Protein AF-A0A3N9VI44-F1 (afdb_monomer)

Structure (mmCIF, N/CA/C/O backbone):
data_AF-A0A3N9VI44-F1
#
_entry.id   AF-A0A3N9VI44-F1
#
loop_
_atom_site.group_PDB
_atom_site.id
_atom_site.type_symbol
_atom_site.label_atom_id
_atom_site.label_alt_id
_atom_site.label_comp_id
_atom_site.label_asym_id
_atom_site.label_entity_id
_atom_site.label_seq_id
_atom_site.pdbx_PDB_ins_code
_atom_site.Cartn_x
_atom_site.Cartn_y
_atom_site.Cartn_z
_atom_site.occupancy
_atom_site.B_iso_or_equiv
_atom_site.auth_seq_id
_atom_site.auth_comp_id
_atom_site.auth_asym_id
_atom_site.auth_atom_id
_atom_site.pdbx_PDB_model_num
ATOM 1 N N . MET A 1 1 ? 0.867 6.042 20.598 1.00 84.75 1 MET A N 1
ATOM 2 C CA . MET A 1 1 ? 0.568 4.834 19.804 1.00 84.75 1 MET A CA 1
ATOM 3 C C . MET A 1 1 ? -0.168 5.232 18.533 1.00 84.75 1 MET A C 1
ATOM 5 O O . MET A 1 1 ? -1.026 6.106 18.586 1.00 84.75 1 MET A O 1
ATOM 9 N N . LEU A 1 2 ? 0.197 4.659 17.382 1.00 86.62 2 LEU A N 1
ATOM 10 C CA . LEU A 1 2 ? -0.393 5.041 16.095 1.00 86.62 2 LEU A CA 1
ATOM 11 C C . LEU A 1 2 ? -1.668 4.231 15.831 1.00 86.62 2 LEU A C 1
ATOM 13 O O . LEU A 1 2 ? -1.641 3.002 15.872 1.00 86.62 2 LEU A O 1
ATOM 17 N N . VAL A 1 3 ? -2.770 4.923 15.556 1.00 87.00 3 VAL A N 1
ATOM 18 C CA . VAL A 1 3 ? -4.071 4.311 15.267 1.00 87.00 3 VAL A CA 1
ATOM 19 C C . VAL A 1 3 ? -4.669 4.889 13.987 1.00 87.00 3 VAL A C 1
ATOM 21 O O . VAL A 1 3 ? -4.470 6.068 13.683 1.00 87.00 3 VAL A O 1
ATOM 24 N N . ARG A 1 4 ? -5.411 4.069 13.243 1.00 88.50 4 ARG A N 1
ATOM 25 C CA . ARG A 1 4 ? -6.194 4.475 12.074 1.00 88.50 4 ARG A CA 1
ATOM 26 C C . ARG A 1 4 ? -7.653 4.627 12.480 1.00 88.50 4 ARG A C 1
ATOM 28 O O . ARG A 1 4 ? -8.206 3.815 13.216 1.00 88.50 4 ARG A O 1
ATOM 35 N N . VAL A 1 5 ? -8.287 5.701 12.034 1.00 89.81 5 VAL A N 1
ATOM 36 C CA . VAL A 1 5 ? -9.695 5.979 12.329 1.00 89.81 5 VAL A CA 1
ATOM 37 C C . VAL A 1 5 ? -10.568 5.133 11.408 1.00 89.81 5 VAL A C 1
ATOM 39 O O . VAL A 1 5 ? -10.436 5.211 10.192 1.00 89.81 5 VAL A O 1
ATOM 42 N N . ILE A 1 6 ? -11.485 4.352 11.977 1.00 90.25 6 ILE A N 1
ATOM 43 C CA . ILE A 1 6 ? -12.401 3.470 11.230 1.00 90.25 6 ILE A CA 1
ATOM 44 C C . ILE A 1 6 ? -13.846 3.979 11.239 1.00 90.25 6 ILE A C 1
ATOM 46 O O . ILE A 1 6 ? -14.658 3.580 10.407 1.00 90.25 6 ILE A O 1
ATOM 50 N N . ARG A 1 7 ? -14.188 4.885 12.164 1.00 89.69 7 ARG A N 1
ATOM 51 C CA . ARG A 1 7 ? -15.496 5.557 12.224 1.00 89.69 7 ARG A CA 1
ATOM 52 C C . ARG A 1 7 ? -15.313 7.041 12.514 1.00 89.69 7 ARG A C 1
ATOM 54 O O . ARG A 1 7 ? -14.453 7.374 13.325 1.00 89.69 7 ARG A O 1
ATOM 61 N N . PRO A 1 8 ? -16.116 7.934 11.913 1.00 91.00 8 PRO A N 1
ATOM 62 C CA . PRO A 1 8 ? -15.995 9.361 12.171 1.00 91.00 8 PRO A CA 1
ATOM 63 C C . PRO A 1 8 ? -16.339 9.695 13.628 1.00 91.00 8 PRO A C 1
ATOM 65 O O . PRO A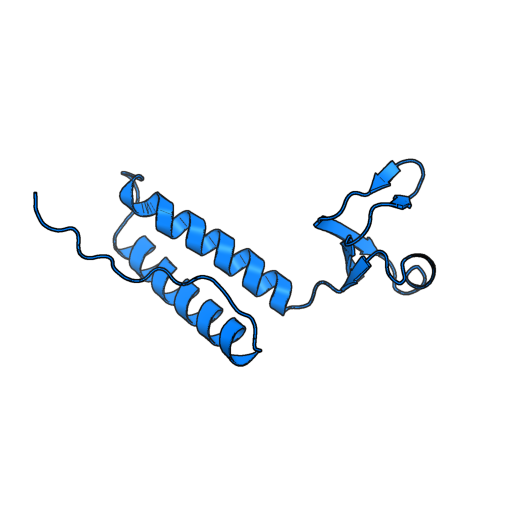 1 8 ? -17.297 9.162 14.191 1.00 91.00 8 PRO A O 1
ATOM 68 N N . PHE A 1 9 ? -15.582 10.604 14.244 1.00 91.94 9 PHE A N 1
ATOM 69 C CA . PHE A 1 9 ? -15.890 11.128 15.578 1.00 91.94 9 PHE A CA 1
ATOM 70 C C . PHE A 1 9 ? -15.340 12.539 15.779 1.00 91.94 9 PHE A C 1
ATOM 72 O O . PHE A 1 9 ? -14.488 13.010 15.030 1.00 91.94 9 PHE A O 1
ATOM 79 N N . LYS A 1 10 ? -15.835 13.233 16.808 1.00 90.12 10 LYS A N 1
ATOM 80 C CA . LYS A 1 10 ? -15.363 14.572 17.170 1.00 90.12 10 LYS A CA 1
ATOM 81 C C . LYS A 1 10 ? -14.224 14.473 18.185 1.00 90.12 10 LYS A C 1
ATOM 83 O O . LYS A 1 10 ? -14.405 13.895 19.253 1.00 90.12 10 LYS A O 1
ATOM 88 N N . LEU A 1 11 ? -13.082 15.081 17.875 1.00 85.06 11 LEU A N 1
ATOM 89 C CA . LEU A 1 11 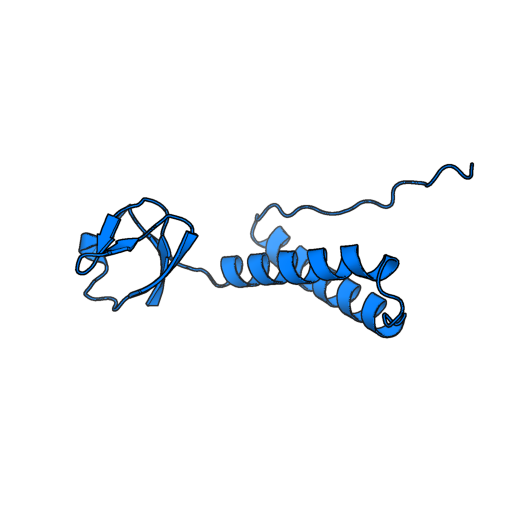? -11.923 15.196 18.758 1.00 85.06 11 LEU A CA 1
ATOM 90 C C . LEU A 1 11 ? -11.523 16.669 18.861 1.00 85.06 11 LEU A C 1
ATOM 92 O O . LEU A 1 11 ? -11.229 17.307 17.853 1.00 85.06 11 LEU A O 1
ATOM 96 N N . ARG A 1 12 ? -11.532 17.229 20.080 1.00 85.31 12 ARG A N 1
ATOM 97 C CA . ARG A 1 12 ? -11.157 18.637 20.346 1.00 85.31 12 ARG A CA 1
ATOM 98 C C . ARG A 1 12 ? -11.840 19.642 19.403 1.00 85.31 12 ARG A C 1
ATOM 100 O O . ARG A 1 12 ? -11.205 20.531 18.847 1.00 85.31 12 ARG A O 1
ATOM 107 N N . GLY A 1 13 ? -13.140 19.466 19.170 1.00 86.62 13 GLY A N 1
ATOM 108 C CA . GLY A 1 13 ? -13.908 20.359 18.298 1.00 86.62 13 GLY A CA 1
ATOM 109 C C . GLY A 1 13 ? -13.867 20.017 16.805 1.00 86.62 13 GLY A C 1
ATOM 110 O O . GLY A 1 13 ? -14.756 20.465 16.088 1.00 86.62 13 GLY A O 1
ATOM 111 N N . LYS A 1 14 ? -1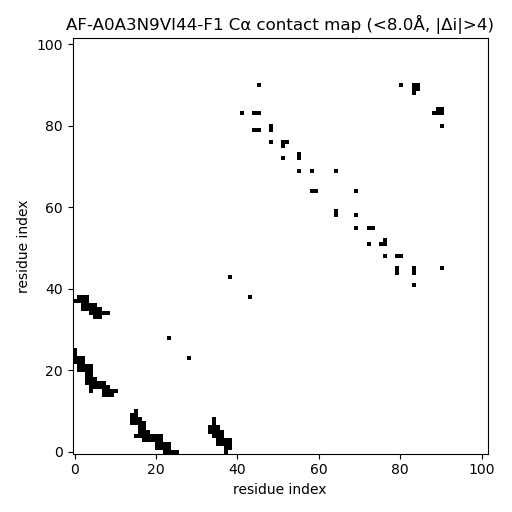2.920 19.190 16.342 1.00 87.81 14 LYS A N 1
ATOM 112 C CA . LYS A 1 14 ? -12.762 18.817 14.927 1.00 87.81 14 LYS A CA 1
ATOM 113 C C . LYS A 1 14 ? -13.369 17.449 14.633 1.00 87.81 14 LYS A C 1
ATOM 115 O O . LYS A 1 14 ? -13.295 16.548 15.467 1.00 87.81 14 LYS A O 1
ATOM 120 N N . ILE A 1 15 ? -13.963 17.297 13.452 1.00 89.56 15 ILE A N 1
ATOM 121 C CA . ILE A 1 15 ? -14.394 15.989 12.952 1.00 89.56 15 ILE A CA 1
ATOM 122 C C . ILE A 1 15 ? -13.159 15.273 12.419 1.00 89.56 15 ILE A C 1
ATOM 124 O O . ILE A 1 15 ? -12.461 15.794 11.553 1.00 89.56 15 ILE A O 1
ATOM 128 N N . VAL A 1 16 ? -12.901 14.091 12.959 1.00 90.62 16 VAL A N 1
ATOM 129 C CA . VAL A 1 16 ? -11.886 13.171 12.466 1.00 90.62 16 VAL A CA 1
ATOM 130 C C . VAL A 1 16 ? -12.584 12.171 11.559 1.00 90.62 16 VAL A C 1
ATOM 132 O O . VAL A 1 16 ? -13.562 11.542 11.970 1.00 90.62 16 VAL A O 1
ATOM 135 N N . THR A 1 17 ? -12.119 12.054 10.322 1.00 89.31 17 THR A N 1
ATOM 136 C CA . THR A 1 17 ? -12.719 11.187 9.306 1.00 89.31 17 THR A CA 1
ATOM 137 C C . THR A 1 17 ? -12.047 9.812 9.278 1.00 89.31 17 THR A C 1
ATOM 139 O O . THR A 1 17 ? -10.886 9.690 9.677 1.00 89.31 17 THR A O 1
ATOM 142 N N . PRO A 1 18 ? -12.741 8.768 8.786 1.00 88.81 18 PRO A N 1
ATOM 143 C CA . PRO A 1 18 ? -12.122 7.472 8.526 1.00 88.81 18 PRO A CA 1
ATOM 144 C C . PRO A 1 18 ? -10.865 7.585 7.651 1.00 88.81 18 PRO A C 1
ATOM 146 O O . PRO A 1 18 ? -10.776 8.466 6.798 1.00 88.81 18 PRO A O 1
ATOM 149 N N . GLY A 1 19 ? -9.890 6.711 7.894 1.00 80.31 19 GLY A N 1
ATOM 150 C CA . GLY A 1 19 ? -8.588 6.687 7.222 1.00 80.31 19 GLY A CA 1
ATOM 151 C C . GLY A 1 19 ? -7.534 7.620 7.826 1.00 80.31 19 GLY A C 1
ATOM 152 O O . GLY A 1 19 ? -6.348 7.424 7.579 1.00 80.31 19 GLY A O 1
ATOM 153 N N . MET A 1 20 ? -7.920 8.596 8.657 1.00 86.75 20 MET A N 1
ATOM 154 C CA . MET A 1 20 ? -6.947 9.470 9.319 1.00 86.75 20 MET A CA 1
ATOM 155 C C . MET A 1 20 ? -6.079 8.690 10.311 1.00 86.75 20 MET A C 1
ATOM 157 O O . MET A 1 20 ? -6.577 7.855 11.070 1.00 86.75 20 MET A O 1
ATOM 161 N N . LEU A 1 21 ? -4.786 9.016 10.339 1.00 86.88 21 LEU A N 1
ATOM 162 C CA . LEU A 1 21 ? -3.839 8.498 11.320 1.00 86.88 21 LEU A CA 1
ATOM 163 C C . LEU A 1 21 ? -3.740 9.448 12.511 1.00 86.88 21 LEU A C 1
ATOM 165 O O . LEU A 1 21 ? -3.549 10.654 12.348 1.00 86.88 21 LEU A O 1
ATOM 169 N N . LEU A 1 22 ? -3.847 8.898 13.716 1.00 86.94 22 LEU A N 1
ATOM 170 C CA . LEU A 1 22 ? -3.700 9.638 14.961 1.00 86.94 22 LEU A CA 1
ATOM 171 C C . LEU A 1 22 ? -2.611 8.999 15.813 1.00 86.94 22 LEU A C 1
ATOM 173 O O . LEU A 1 22 ? -2.586 7.783 15.996 1.00 86.94 22 LEU A O 1
ATOM 177 N N . ASN A 1 23 ? -1.738 9.825 16.384 1.00 88.81 23 ASN A N 1
ATOM 178 C CA . ASN A 1 23 ? -0.884 9.385 17.478 1.00 88.81 23 ASN A CA 1
ATOM 179 C C . ASN A 1 23 ? -1.617 9.657 18.794 1.00 88.81 23 ASN A C 1
ATOM 181 O O . ASN A 1 23 ? -1.799 10.813 19.179 1.00 88.81 23 ASN A O 1
ATOM 185 N N . VAL A 1 24 ? -2.078 8.594 19.445 1.00 85.44 24 VAL A N 1
ATOM 186 C CA . VAL A 1 24 ? -2.880 8.654 20.668 1.00 85.44 24 VAL A CA 1
ATOM 187 C C . VAL A 1 24 ? -2.070 8.075 21.833 1.00 85.44 24 VAL A C 1
ATOM 189 O O . VAL A 1 24 ? -1.481 7.004 21.678 1.00 85.44 24 VAL A O 1
ATOM 192 N N . PRO A 1 25 ? -1.995 8.765 22.981 1.00 86.75 25 PRO A N 1
ATOM 193 C CA . PRO A 1 25 ? -1.454 8.203 24.220 1.00 86.75 25 PRO A CA 1
ATOM 194 C C . PRO A 1 25 ? -2.240 6.964 24.696 1.00 86.75 25 PRO A C 1
ATOM 196 O O . PRO A 1 25 ? -3.455 6.908 24.509 1.00 86.75 25 PRO A O 1
ATOM 199 N N . ASP A 1 26 ? -1.580 5.976 25.309 1.00 81.50 26 ASP A N 1
ATOM 200 C CA . ASP A 1 26 ? -2.222 4.715 25.740 1.00 81.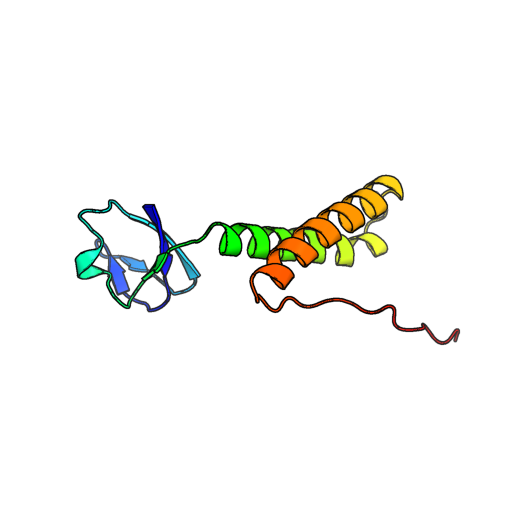50 26 ASP A CA 1
ATOM 201 C C . ASP A 1 26 ? -3.396 4.943 26.707 1.00 81.50 26 ASP A C 1
ATOM 203 O O . ASP A 1 26 ? -4.455 4.328 26.574 1.00 81.50 26 ASP A O 1
ATOM 207 N N . ASP A 1 27 ? -3.243 5.896 27.623 1.00 84.75 27 ASP A N 1
ATOM 208 C CA . ASP A 1 27 ? -4.240 6.342 28.602 1.00 84.75 27 ASP A CA 1
ATOM 209 C C . ASP A 1 27 ? -5.484 6.985 27.963 1.00 84.75 27 ASP A C 1
ATOM 211 O O . ASP A 1 27 ? -6.534 7.091 28.592 1.00 84.75 27 ASP A O 1
ATOM 215 N N . SER A 1 28 ? -5.405 7.376 26.689 1.00 84.94 28 SER A N 1
ATOM 216 C CA . SER A 1 28 ? -6.498 8.009 25.943 1.00 84.94 28 SER A CA 1
ATOM 217 C C . SER A 1 28 ? -7.257 7.048 25.011 1.00 84.94 28 SER A C 1
ATOM 219 O O . SER A 1 28 ? -8.078 7.498 24.208 1.00 84.94 28 SER A O 1
ATOM 221 N N . MET A 1 29 ? -7.004 5.735 25.081 1.00 82.75 29 MET A N 1
ATOM 222 C CA . MET A 1 29 ? -7.591 4.745 24.161 1.00 82.75 29 MET A CA 1
ATOM 223 C C . MET A 1 29 ? -9.037 4.357 24.478 1.00 82.75 29 MET A C 1
ATOM 225 O O . MET A 1 29 ? -9.818 4.083 23.564 1.00 82.75 29 MET A O 1
ATOM 229 N N . GLU A 1 30 ? -9.410 4.330 25.755 1.00 83.56 30 GLU A N 1
ATOM 230 C CA . GLU A 1 30 ? -10.722 3.848 26.204 1.00 83.56 30 GLU A CA 1
ATOM 231 C C . GLU A 1 30 ? -11.906 4.578 25.527 1.00 83.56 30 GLU A C 1
ATOM 233 O O . GLU A 1 30 ? -12.786 3.908 24.977 1.00 83.56 30 GLU A O 1
ATOM 238 N N . PRO A 1 31 ? -11.903 5.925 25.405 1.00 85.94 31 PRO A N 1
ATOM 239 C CA . PRO A 1 31 ? -12.966 6.676 24.721 1.00 85.94 31 PRO A CA 1
ATOM 240 C C . PRO A 1 31 ? -13.018 6.467 23.195 1.00 85.94 31 PRO A C 1
ATOM 242 O O . PRO A 1 31 ? -14.008 6.827 22.534 1.00 85.94 31 PRO A O 1
ATOM 245 N N . LEU A 1 32 ? -11.932 5.941 22.617 1.00 85.75 32 LEU A N 1
ATOM 246 C CA . LEU A 1 32 ? -11.759 5.713 21.182 1.00 85.75 32 LEU A CA 1
ATOM 247 C C . LEU A 1 32 ? -12.050 4.266 20.770 1.00 85.75 32 LEU A C 1
ATOM 249 O O . LEU A 1 32 ? -12.041 3.957 19.575 1.00 85.75 32 LEU A O 1
ATOM 253 N N . ARG A 1 33 ? -12.354 3.382 21.728 1.00 84.06 33 ARG A N 1
ATOM 254 C CA . ARG A 1 33 ? -12.685 1.979 21.462 1.00 84.06 33 ARG A CA 1
ATOM 255 C C . ARG A 1 33 ? -13.809 1.872 20.422 1.00 84.06 33 ARG A C 1
ATOM 257 O O . ARG A 1 33 ? -14.861 2.497 20.545 1.00 84.06 33 ARG A O 1
ATOM 264 N N . GLY A 1 34 ? -13.568 1.089 19.370 1.00 86.44 34 GLY A N 1
ATOM 265 C CA . GLY A 1 34 ? -14.511 0.888 18.261 1.00 86.44 34 GLY A CA 1
ATOM 266 C C . GLY A 1 34 ? -14.603 2.046 17.255 1.00 86.44 34 GLY A C 1
ATOM 267 O O . GLY A 1 34 ? -15.405 1.971 16.325 1.00 86.44 34 GLY A O 1
ATOM 268 N N . LYS A 1 35 ? -13.805 3.110 17.424 1.00 89.81 35 LYS A N 1
ATOM 269 C CA . LYS A 1 35 ? -13.659 4.222 16.464 1.00 89.81 35 LYS A CA 1
ATOM 270 C C . LYS A 1 35 ? -12.297 4.232 15.780 1.00 89.81 35 LYS A C 1
ATOM 272 O O . LYS A 1 35 ? -12.171 4.813 14.703 1.00 89.81 35 LYS A O 1
ATOM 277 N N . VAL A 1 36 ? -11.304 3.602 16.401 1.00 88.62 36 VAL A N 1
ATOM 278 C CA . VAL A 1 36 ? -9.935 3.489 15.899 1.00 88.62 36 VAL A CA 1
ATOM 279 C C . VAL A 1 36 ? -9.455 2.039 15.957 1.00 88.62 36 VAL A C 1
ATOM 281 O O . VAL A 1 36 ? -9.914 1.269 16.803 1.00 88.62 36 VAL A O 1
ATOM 284 N N . GLU A 1 37 ? -8.528 1.689 15.075 1.00 88.25 37 GLU A N 1
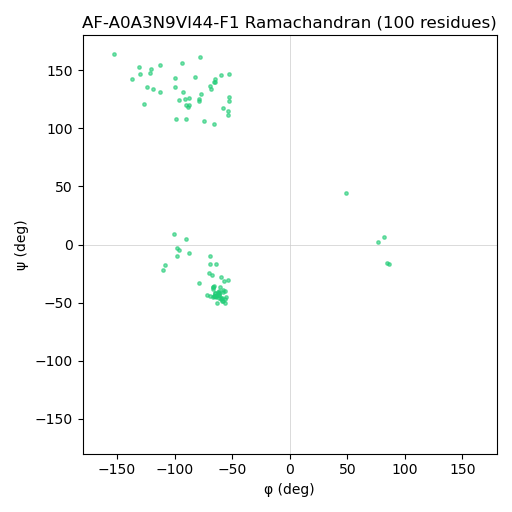ATOM 285 C CA . GLU A 1 37 ? -7.785 0.426 15.059 1.00 88.25 37 GLU A CA 1
ATOM 286 C C . GLU A 1 37 ? -6.283 0.704 15.173 1.00 88.25 37 GLU A C 1
ATOM 288 O O . GLU A 1 37 ? -5.813 1.769 14.771 1.00 88.25 37 GLU A O 1
ATOM 293 N N . PHE A 1 38 ? -5.516 -0.222 15.745 1.00 84.44 38 PHE A N 1
ATOM 294 C CA . PHE A 1 38 ? -4.066 -0.059 15.821 1.00 84.44 38 PHE A CA 1
ATOM 295 C C . PHE A 1 38 ? -3.451 -0.162 14.435 1.00 84.44 38 PHE A C 1
ATOM 297 O O . PHE A 1 38 ? -3.750 -1.103 13.708 1.00 84.44 38 PHE A O 1
ATOM 304 N N . VAL A 1 39 ? -2.549 0.765 14.108 1.00 80.94 39 VAL A N 1
ATOM 305 C CA . VAL A 1 39 ? -1.696 0.591 12.933 1.00 80.94 39 VAL A CA 1
ATOM 306 C C . VAL A 1 39 ? -0.653 -0.447 13.291 1.00 80.94 39 VAL A C 1
ATOM 308 O O . VAL A 1 39 ? 0.269 -0.198 14.073 1.00 80.94 39 VAL A O 1
ATOM 311 N N . THR A 1 40 ? -0.823 -1.629 12.730 1.00 78.31 40 THR A N 1
ATOM 312 C CA . THR A 1 40 ? 0.114 -2.728 12.885 1.00 78.31 40 THR A CA 1
ATOM 313 C C . THR A 1 40 ? 1.328 -2.520 11.969 1.00 78.31 40 THR A C 1
ATOM 315 O O . THR A 1 40 ? 1.267 -1.762 10.997 1.00 78.31 40 THR A O 1
ATOM 318 N N . PRO A 1 41 ? 2.462 -3.196 12.225 1.00 78.50 41 PRO A N 1
ATOM 319 C CA . PRO A 1 41 ? 3.566 -3.238 11.264 1.00 78.50 41 PRO A CA 1
ATOM 320 C C . PRO A 1 41 ? 3.123 -3.706 9.868 1.00 78.50 41 PRO A C 1
ATOM 322 O O . PRO A 1 41 ? 3.664 -3.248 8.866 1.00 78.50 41 PRO A O 1
ATOM 325 N N . MET A 1 42 ? 2.096 -4.559 9.806 1.00 81.12 42 MET A N 1
ATOM 326 C CA . MET A 1 42 ? 1.493 -5.021 8.558 1.00 81.12 42 MET A CA 1
ATOM 327 C C . MET A 1 42 ? 0.820 -3.909 7.761 1.00 81.12 42 MET A C 1
ATOM 329 O O . MET A 1 42 ? 0.999 -3.857 6.549 1.00 81.12 42 MET A O 1
ATOM 333 N N . ASP A 1 43 ? 0.099 -3.004 8.425 1.00 80.69 43 ASP A N 1
ATOM 334 C CA . ASP A 1 43 ? -0.524 -1.858 7.758 1.00 80.69 43 ASP A CA 1
ATOM 335 C C . ASP A 1 43 ? 0.521 -0.998 7.044 1.00 80.69 43 ASP A C 1
ATOM 337 O O . ASP A 1 43 ? 0.318 -0.589 5.906 1.00 80.69 43 ASP A O 1
ATOM 341 N N . LYS A 1 44 ? 1.679 -0.786 7.682 1.00 82.44 44 LYS A N 1
ATOM 342 C CA . LYS A 1 44 ? 2.785 -0.038 7.072 1.00 82.44 44 LYS A CA 1
ATOM 343 C C . LYS A 1 44 ? 3.373 -0.759 5.864 1.00 82.44 44 LYS A C 1
ATOM 345 O O . LYS A 1 44 ? 3.592 -0.124 4.841 1.00 82.44 44 LYS A O 1
ATOM 350 N N . MET A 1 45 ? 3.594 -2.071 5.969 1.00 84.94 45 MET A N 1
ATOM 351 C CA . MET A 1 45 ? 4.070 -2.876 4.838 1.00 84.94 45 MET A CA 1
ATOM 352 C C . MET A 1 45 ? 3.082 -2.849 3.668 1.00 84.94 45 MET A C 1
ATOM 354 O O . MET A 1 45 ? 3.498 -2.843 2.514 1.00 84.94 45 MET A O 1
ATOM 358 N N . GLN A 1 46 ? 1.779 -2.833 3.951 1.00 87.00 46 GLN A N 1
ATOM 359 C CA . GLN A 1 46 ? 0.743 -2.774 2.928 1.00 87.00 46 GLN A CA 1
ATOM 360 C C . GLN A 1 46 ? 0.683 -1.394 2.255 1.00 87.00 46 GLN A C 1
ATOM 362 O O . GLN A 1 46 ? 0.602 -1.322 1.029 1.00 87.00 46 GLN A O 1
ATOM 367 N N . ASP A 1 47 ? 0.773 -0.312 3.030 1.00 88.06 47 ASP A N 1
ATOM 368 C CA . ASP A 1 47 ? 0.833 1.057 2.504 1.00 88.06 47 ASP A CA 1
ATOM 369 C C . ASP A 1 47 ? 2.083 1.258 1.621 1.00 88.06 47 ASP A C 1
ATOM 371 O O . ASP A 1 47 ? 2.010 1.834 0.530 1.00 88.06 47 ASP A O 1
ATOM 375 N N . GLU A 1 48 ? 3.229 0.721 2.049 1.00 89.81 48 GLU A N 1
ATOM 376 C CA . GLU A 1 48 ? 4.469 0.723 1.268 1.00 89.81 48 GLU A CA 1
ATOM 377 C C . GLU A 1 48 ? 4.329 -0.109 -0.013 1.00 89.81 48 GLU A C 1
ATOM 379 O O . GLU A 1 48 ? 4.666 0.371 -1.095 1.00 89.81 48 GLU A O 1
ATOM 384 N N . TYR A 1 49 ? 3.732 -1.303 0.073 1.00 91.50 49 TYR A N 1
ATOM 385 C CA . TYR A 1 49 ? 3.463 -2.146 -1.093 1.00 91.50 49 TYR A CA 1
ATOM 386 C C . TYR A 1 49 ? 2.630 -1.408 -2.145 1.00 91.50 49 TYR A C 1
ATOM 388 O O . TYR A 1 49 ? 2.987 -1.405 -3.320 1.00 91.50 49 TYR A O 1
ATOM 396 N N . PHE A 1 50 ? 1.553 -0.728 -1.739 1.00 90.19 50 PHE A N 1
ATOM 397 C CA . PHE A 1 50 ? 0.728 0.049 -2.666 1.00 90.19 50 PHE A CA 1
ATOM 398 C C . PHE A 1 50 ? 1.459 1.250 -3.262 1.00 90.19 50 PHE A C 1
ATOM 400 O O . PHE A 1 50 ? 1.261 1.568 -4.438 1.00 90.19 50 PHE A O 1
ATOM 407 N N . THR A 1 51 ? 2.320 1.896 -2.479 1.00 90.50 51 THR A N 1
ATOM 408 C CA . THR A 1 51 ? 3.145 3.011 -2.953 1.00 90.50 51 THR A CA 1
ATOM 409 C C . THR A 1 51 ? 4.102 2.543 -4.048 1.00 90.50 51 THR A C 1
ATOM 411 O O . THR A 1 51 ? 4.116 3.112 -5.141 1.00 90.50 51 THR A O 1
ATOM 414 N N . LEU A 1 52 ? 4.839 1.456 -3.800 1.00 92.00 52 LEU A N 1
ATOM 415 C CA . LEU A 1 52 ? 5.765 0.885 -4.779 1.00 92.00 52 LEU A CA 1
ATOM 416 C C . LEU A 1 52 ? 5.034 0.319 -5.998 1.00 92.00 52 LEU A C 1
ATOM 418 O O . LEU A 1 52 ? 5.507 0.472 -7.120 1.00 92.00 52 LEU A O 1
ATOM 422 N N . LEU A 1 53 ? 3.855 -0.278 -5.806 1.00 91.06 53 LEU A N 1
ATOM 423 C CA . LEU A 1 53 ? 3.045 -0.813 -6.899 1.00 91.06 53 LEU A CA 1
ATOM 424 C C . LEU A 1 53 ? 2.531 0.309 -7.809 1.00 91.06 53 LEU A C 1
ATOM 426 O O . LEU A 1 53 ? 2.519 0.161 -9.028 1.00 91.06 53 LEU A O 1
ATOM 430 N N . THR A 1 54 ? 2.161 1.450 -7.225 1.00 90.00 54 THR A N 1
ATOM 431 C CA . THR A 1 54 ? 1.775 2.645 -7.983 1.00 90.00 54 THR A CA 1
ATOM 432 C C . THR A 1 54 ? 2.958 3.186 -8.782 1.00 90.00 54 THR A C 1
ATOM 434 O O . THR A 1 54 ? 2.801 3.470 -9.968 1.00 90.00 54 THR A O 1
ATOM 437 N N . ARG A 1 55 ? 4.152 3.271 -8.174 1.00 91.19 55 ARG A N 1
ATOM 438 C CA . ARG A 1 55 ? 5.370 3.686 -8.888 1.00 91.19 55 ARG A CA 1
ATOM 439 C C . ARG A 1 55 ? 5.702 2.727 -10.030 1.00 91.19 55 ARG A C 1
ATOM 441 O O . ARG A 1 55 ? 5.979 3.179 -11.134 1.00 91.19 55 ARG A O 1
ATOM 448 N N . TRP A 1 56 ? 5.602 1.421 -9.788 1.00 90.56 56 TRP A N 1
ATOM 449 C CA . TRP A 1 56 ? 5.788 0.389 -10.806 1.00 90.56 56 TRP A CA 1
ATOM 450 C C . TRP A 1 56 ? 4.844 0.576 -11.999 1.00 90.56 56 TRP A C 1
ATOM 452 O O . TRP A 1 56 ? 5.255 0.419 -13.142 1.00 90.56 56 TRP A O 1
ATOM 462 N N . TRP A 1 57 ? 3.585 0.955 -11.766 1.00 87.44 57 TRP A N 1
ATOM 463 C CA . TRP A 1 57 ? 2.635 1.215 -12.853 1.00 87.44 57 TRP A CA 1
ATOM 464 C C . TRP A 1 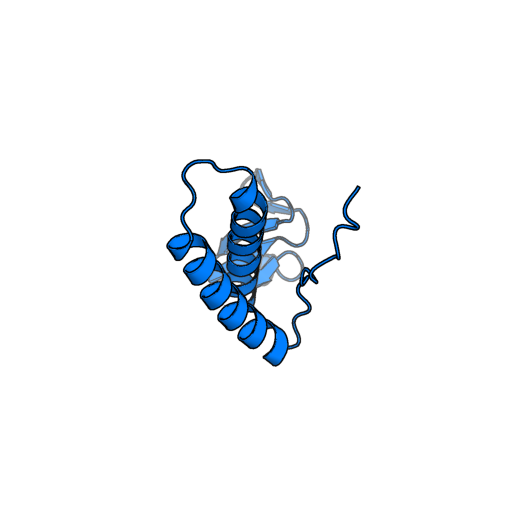57 ? 2.928 2.476 -13.657 1.00 87.44 57 TRP A C 1
ATOM 466 O O . TRP A 1 57 ? 2.514 2.549 -14.807 1.00 87.44 57 TRP A O 1
ATOM 476 N N . GLN A 1 58 ? 3.616 3.448 -13.067 1.00 89.50 58 GLN A N 1
ATOM 477 C CA . GLN A 1 58 ? 3.985 4.697 -13.732 1.00 89.50 58 GLN A CA 1
ATOM 478 C C . GLN A 1 58 ? 5.314 4.593 -14.485 1.00 89.50 58 GLN A C 1
ATOM 480 O O . GLN A 1 58 ? 5.678 5.529 -15.187 1.00 89.50 58 GLN A O 1
ATOM 485 N N . ILE A 1 59 ? 6.038 3.479 -14.339 1.00 89.81 59 ILE A N 1
ATOM 486 C CA . ILE A 1 59 ? 7.393 3.335 -14.875 1.00 89.81 59 ILE A CA 1
ATOM 487 C C . ILE A 1 59 ? 7.414 3.340 -16.407 1.00 89.81 59 ILE A C 1
ATOM 489 O O . ILE A 1 59 ? 8.305 3.936 -16.997 1.00 89.81 59 ILE A O 1
ATOM 493 N N . ASP A 1 60 ? 6.401 2.739 -17.043 1.00 84.38 60 ASP A N 1
ATOM 494 C CA . ASP A 1 60 ? 6.285 2.667 -18.506 1.00 84.38 60 ASP A CA 1
ATOM 495 C C . ASP A 1 60 ? 6.029 4.051 -19.134 1.00 84.38 60 ASP A C 1
ATOM 497 O O . ASP A 1 60 ? 6.372 4.281 -20.293 1.00 84.38 60 ASP A O 1
ATOM 501 N N . ASP A 1 61 ? 5.430 4.968 -18.367 1.00 88.50 61 ASP A N 1
ATOM 502 C CA . ASP A 1 61 ? 5.092 6.328 -18.795 1.00 88.50 61 ASP A CA 1
ATOM 503 C C . ASP A 1 61 ? 6.161 7.361 -18.376 1.00 88.50 61 ASP A C 1
ATOM 505 O O . ASP A 1 61 ? 6.060 8.538 -18.735 1.00 88.50 61 ASP A O 1
ATOM 509 N N . ASP A 1 62 ? 7.184 6.950 -17.617 1.00 89.69 62 ASP A N 1
ATOM 510 C CA . ASP A 1 62 ? 8.242 7.825 -17.111 1.00 89.69 62 ASP A CA 1
ATOM 511 C C . ASP A 1 62 ? 9.509 7.728 -17.984 1.00 89.69 62 ASP A C 1
ATOM 513 O O . ASP A 1 62 ? 10.246 6.744 -17.907 1.00 89.69 62 ASP A O 1
ATOM 517 N N . PRO A 1 63 ? 9.837 8.763 -18.783 1.00 88.25 63 PRO A N 1
ATOM 518 C CA . PRO A 1 63 ? 10.996 8.742 -19.676 1.00 88.25 63 PRO A CA 1
ATOM 519 C C . PRO A 1 63 ? 12.343 8.779 -18.939 1.00 88.25 63 PRO A C 1
ATOM 521 O O . PRO A 1 63 ? 13.387 8.628 -19.573 1.00 88.25 63 PRO A O 1
ATOM 524 N N . THR A 1 64 ? 12.340 9.032 -17.628 1.00 91.75 64 THR A N 1
ATOM 525 C CA . THR A 1 64 ? 13.544 9.053 -16.785 1.00 91.75 64 THR A CA 1
ATOM 526 C C . THR A 1 64 ? 13.771 7.747 -16.034 1.00 91.75 64 THR A C 1
ATOM 528 O O . THR A 1 64 ? 14.841 7.564 -15.448 1.00 91.75 64 THR A O 1
ATOM 531 N N . ALA A 1 65 ? 12.791 6.841 -16.061 1.00 89.75 65 ALA A N 1
ATOM 532 C CA . ALA A 1 65 ? 12.892 5.563 -15.387 1.00 89.75 65 ALA A CA 1
ATOM 533 C C . ALA A 1 65 ? 13.990 4.692 -16.007 1.00 89.75 65 ALA A C 1
ATOM 535 O O . ALA A 1 65 ? 14.204 4.666 -17.220 1.00 89.75 65 ALA A O 1
ATOM 536 N N . THR A 1 66 ? 14.698 3.965 -15.146 1.00 92.31 66 THR A N 1
ATOM 537 C CA . THR A 1 66 ? 15.812 3.102 -15.552 1.00 92.31 66 THR A CA 1
ATOM 538 C C . THR A 1 66 ? 15.477 1.632 -15.337 1.00 92.31 66 THR A C 1
ATOM 540 O O . THR A 1 66 ? 14.715 1.273 -14.438 1.00 92.31 66 THR A O 1
ATOM 543 N N . ASP A 1 67 ? 16.119 0.752 -16.108 1.00 89.88 67 ASP A N 1
ATOM 544 C CA . ASP A 1 67 ? 16.025 -0.700 -15.904 1.00 89.88 67 ASP A CA 1
ATOM 545 C C . ASP A 1 67 ? 16.461 -1.120 -14.490 1.00 89.88 67 ASP A C 1
ATOM 547 O O . ASP A 1 67 ? 15.962 -2.104 -13.939 1.00 89.88 67 ASP A O 1
ATOM 551 N N . GLU A 1 68 ? 17.403 -0.386 -13.891 1.00 92.62 68 GLU A N 1
ATOM 552 C CA . GLU A 1 68 ? 17.863 -0.623 -12.524 1.00 92.62 68 GLU A CA 1
ATOM 553 C C . GLU A 1 68 ? 16.780 -0.272 -11.498 1.00 92.62 68 GLU A C 1
ATOM 555 O O . GLU A 1 68 ? 16.502 -1.078 -10.609 1.00 92.62 68 GLU A O 1
ATOM 560 N N . GLU A 1 69 ? 16.107 0.872 -11.663 1.00 90.25 69 GLU A N 1
ATOM 561 C CA . GLU A 1 69 ? 14.951 1.249 -10.845 1.00 90.25 69 GLU A CA 1
ATOM 562 C C . GLU A 1 69 ? 13.840 0.199 -10.954 1.00 90.25 69 GLU A C 1
ATOM 564 O O . GLU A 1 69 ? 13.318 -0.259 -9.936 1.00 90.25 69 GLU A O 1
ATOM 569 N N . ALA A 1 70 ? 13.528 -0.243 -12.174 1.00 89.62 70 ALA A N 1
ATOM 570 C CA . ALA A 1 70 ? 12.518 -1.264 -12.416 1.00 89.62 70 ALA A CA 1
ATOM 571 C C . ALA A 1 70 ? 12.840 -2.570 -11.664 1.00 89.62 70 ALA A C 1
ATOM 573 O O . ALA A 1 70 ? 12.006 -3.120 -10.937 1.00 89.62 70 ALA A O 1
ATOM 574 N N . ARG A 1 71 ? 14.080 -3.057 -11.775 1.00 90.56 71 ARG A N 1
ATOM 575 C CA . ARG A 1 71 ? 14.521 -4.256 -11.046 1.00 90.56 71 ARG A CA 1
ATOM 576 C C . ARG A 1 71 ? 14.471 -4.054 -9.533 1.00 90.56 71 ARG A C 1
ATOM 578 O O . ARG A 1 71 ? 14.031 -4.957 -8.825 1.00 90.56 71 ARG A O 1
ATOM 585 N N . GLY A 1 72 ? 14.882 -2.884 -9.044 1.00 92.25 72 GLY A N 1
ATOM 586 C CA . GLY A 1 72 ? 14.825 -2.539 -7.625 1.00 92.25 72 GLY A CA 1
ATOM 587 C C . GLY A 1 72 ? 13.399 -2.581 -7.073 1.00 92.25 72 GLY A C 1
ATOM 588 O O . GLY A 1 72 ? 13.151 -3.222 -6.050 1.00 92.25 72 GLY A O 1
ATOM 589 N N . LEU A 1 73 ? 12.450 -1.974 -7.790 1.00 91.88 73 LEU A N 1
ATOM 590 C CA . LEU A 1 73 ? 11.030 -1.979 -7.435 1.00 91.88 73 LEU A CA 1
ATOM 591 C C . LEU A 1 73 ? 10.450 -3.394 -7.412 1.00 91.88 73 LEU A C 1
ATOM 593 O O . LEU A 1 73 ? 9.748 -3.739 -6.464 1.00 91.88 73 LEU A O 1
ATOM 597 N N . LEU A 1 74 ? 10.774 -4.235 -8.401 1.00 90.56 74 LEU A N 1
ATOM 598 C CA . LEU A 1 74 ? 10.330 -5.634 -8.430 1.00 90.56 74 LEU A CA 1
ATOM 599 C C . LEU A 1 74 ? 10.806 -6.424 -7.210 1.00 90.56 74 LEU A C 1
ATOM 601 O O . LEU A 1 74 ? 10.010 -7.128 -6.592 1.00 90.56 74 LEU A O 1
ATOM 605 N N . VAL A 1 75 ? 12.085 -6.298 -6.846 1.00 92.31 75 VAL A N 1
ATOM 606 C CA . VAL A 1 75 ? 12.648 -6.994 -5.679 1.00 92.31 75 VAL A CA 1
ATOM 607 C C . VAL A 1 75 ? 11.947 -6.551 -4.396 1.00 92.31 75 VAL A C 1
ATOM 609 O O . VAL A 1 75 ? 11.550 -7.389 -3.588 1.00 92.31 75 VAL A O 1
ATOM 612 N N . GLN A 1 76 ? 11.756 -5.244 -4.208 1.00 93.00 76 GLN A N 1
ATOM 613 C CA . GLN A 1 76 ? 11.079 -4.720 -3.020 1.00 93.00 76 GLN A CA 1
ATOM 614 C C . GLN A 1 76 ? 9.607 -5.149 -2.959 1.00 93.00 76 GLN A C 1
ATOM 616 O O . GLN A 1 76 ? 9.130 -5.566 -1.902 1.00 93.00 76 GLN A O 1
ATOM 621 N N . LEU A 1 77 ? 8.902 -5.113 -4.094 1.00 92.38 77 LEU A N 1
ATOM 622 C CA . LEU A 1 77 ? 7.525 -5.589 -4.200 1.00 92.38 77 LEU A CA 1
ATOM 623 C C . LEU A 1 77 ? 7.403 -7.078 -3.870 1.00 92.38 77 LEU A C 1
ATOM 625 O O . LEU A 1 77 ? 6.458 -7.447 -3.177 1.00 92.38 77 LEU A O 1
ATOM 629 N N . ASP A 1 78 ? 8.341 -7.924 -4.306 1.00 91.06 78 ASP A N 1
ATOM 630 C CA . ASP A 1 78 ? 8.332 -9.355 -3.980 1.00 91.06 78 ASP A CA 1
ATOM 631 C C . ASP A 1 78 ? 8.549 -9.604 -2.478 1.00 91.06 78 ASP A C 1
ATOM 633 O O . ASP A 1 78 ? 7.791 -10.351 -1.858 1.00 91.06 78 ASP A O 1
ATOM 637 N N . 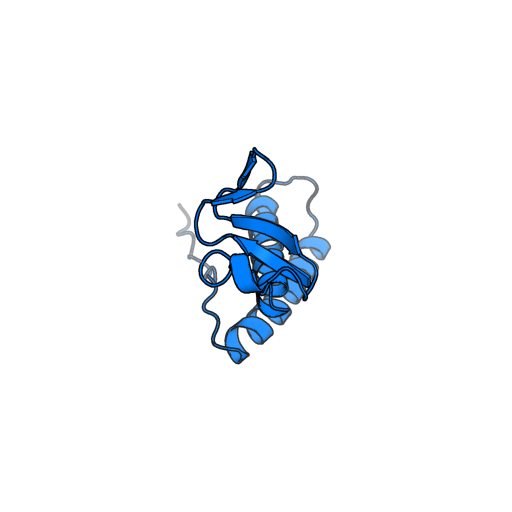VAL A 1 79 ? 9.511 -8.915 -1.850 1.00 91.44 79 VAL A N 1
ATOM 638 C CA . VAL A 1 79 ? 9.745 -9.031 -0.397 1.00 91.44 79 VAL A CA 1
ATOM 639 C C . VAL A 1 79 ? 8.495 -8.643 0.394 1.00 91.44 79 VAL A C 1
ATOM 641 O O . VAL A 1 79 ? 8.064 -9.382 1.288 1.00 91.44 79 VAL A O 1
ATOM 644 N N . LEU A 1 80 ? 7.886 -7.503 0.056 1.00 90.50 80 LEU A N 1
ATOM 645 C CA . LEU A 1 80 ? 6.665 -7.034 0.709 1.00 90.50 80 LEU A CA 1
ATOM 646 C C . LEU A 1 80 ? 5.495 -7.986 0.448 1.00 90.50 80 LEU A C 1
ATOM 648 O O . LEU A 1 80 ? 4.794 -8.355 1.389 1.00 90.50 80 LEU A O 1
ATOM 652 N N . TYR A 1 81 ? 5.320 -8.445 -0.793 1.00 90.19 81 TYR A N 1
ATOM 653 C CA . TYR A 1 81 ? 4.289 -9.413 -1.157 1.00 90.19 81 TYR A CA 1
ATOM 654 C C . TYR A 1 81 ? 4.404 -10.693 -0.328 1.00 90.19 81 TYR A C 1
ATOM 656 O O . TYR A 1 81 ? 3.425 -11.111 0.290 1.00 90.19 81 TYR A O 1
ATOM 664 N N . GLN A 1 82 ? 5.594 -11.295 -0.249 1.00 88.75 82 GLN A N 1
ATOM 665 C CA . GLN A 1 82 ? 5.807 -12.514 0.528 1.00 88.75 82 GLN A CA 1
ATOM 666 C C . GLN A 1 82 ? 5.525 -12.297 2.020 1.00 88.75 82 GLN A C 1
ATOM 668 O O . GLN A 1 82 ? 4.903 -13.152 2.654 1.00 88.75 82 GLN A O 1
ATOM 673 N N . GLY A 1 83 ? 5.947 -11.161 2.585 1.00 86.12 83 GLY A N 1
ATOM 674 C CA . GLY A 1 83 ? 5.683 -10.820 3.984 1.00 86.12 83 GLY A CA 1
ATOM 675 C C . GLY A 1 83 ? 4.191 -10.645 4.284 1.00 86.12 83 GLY A C 1
ATOM 676 O O . GLY A 1 83 ? 3.677 -11.204 5.258 1.00 86.12 83 GLY A O 1
ATOM 677 N N . LEU A 1 84 ? 3.477 -9.933 3.409 1.00 87.50 84 LEU A N 1
ATOM 678 C CA . LEU A 1 84 ? 2.034 -9.713 3.521 1.00 87.50 84 LEU A CA 1
ATOM 679 C C . LEU A 1 84 ? 1.259 -11.026 3.342 1.00 87.50 84 LEU A C 1
ATOM 681 O O . LEU A 1 84 ? 0.396 -11.354 4.158 1.00 87.50 84 LEU A O 1
ATOM 685 N N . HIS A 1 85 ? 1.623 -11.822 2.336 1.00 86.19 85 HIS A N 1
ATOM 686 C CA . HIS A 1 85 ? 0.974 -13.093 2.029 1.00 86.19 85 HIS A CA 1
ATOM 687 C C . HIS A 1 85 ? 1.144 -14.127 3.151 1.00 86.19 85 HIS A C 1
ATOM 689 O O . HIS A 1 85 ? 0.172 -14.769 3.546 1.00 86.19 85 HIS A O 1
ATOM 695 N N . ARG A 1 86 ? 2.351 -14.267 3.725 1.00 85.56 86 ARG A N 1
ATOM 696 C CA . ARG A 1 86 ? 2.602 -15.176 4.868 1.00 85.56 86 ARG A CA 1
ATOM 697 C C . ARG A 1 86 ? 1.760 -14.837 6.092 1.00 85.56 86 ARG A C 1
ATOM 699 O O . ARG A 1 86 ? 1.439 -15.721 6.878 1.00 85.56 86 ARG A O 1
ATOM 706 N N . SER A 1 87 ? 1.392 -13.572 6.231 1.00 81.25 87 SER A N 1
ATOM 707 C CA . SER A 1 87 ? 0.580 -13.084 7.340 1.00 81.25 87 SER A CA 1
AT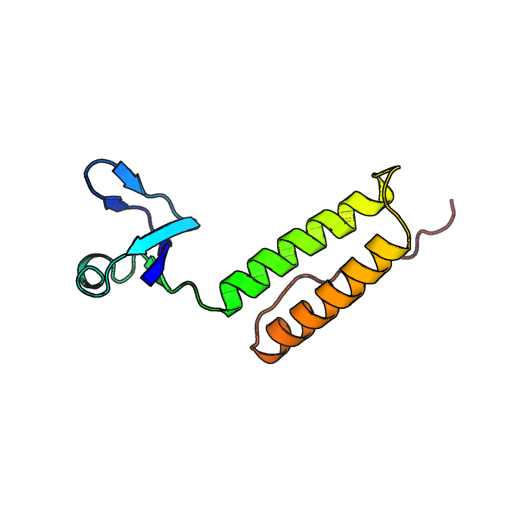OM 708 C C . SER A 1 87 ? -0.928 -13.145 7.049 1.00 81.25 87 SER A C 1
ATOM 710 O O . SER A 1 87 ? -1.735 -12.697 7.859 1.00 81.25 87 SER A O 1
ATOM 712 N N . GLY A 1 88 ? -1.326 -13.705 5.899 1.00 81.50 88 GLY A N 1
ATOM 713 C CA . GLY A 1 88 ? -2.724 -13.866 5.495 1.00 81.50 88 GLY A CA 1
ATOM 714 C C . GLY A 1 88 ? -3.360 -12.620 4.870 1.00 81.50 88 GLY A C 1
ATOM 715 O O . GLY A 1 88 ? -4.560 -12.635 4.582 1.00 81.50 88 GLY A O 1
ATOM 716 N N . CYS A 1 89 ? -2.591 -11.556 4.622 1.00 81.19 89 CYS A N 1
ATOM 717 C CA . CYS A 1 89 ? -3.087 -10.361 3.943 1.00 81.19 89 CYS A CA 1
ATOM 718 C C . CYS A 1 89 ? -3.189 -10.595 2.433 1.00 81.19 89 CYS A C 1
ATOM 720 O O . CYS A 1 89 ? -2.238 -11.020 1.776 1.00 81.19 89 CYS A O 1
ATOM 722 N N . LYS A 1 90 ? -4.356 -10.274 1.866 1.00 79.81 90 LYS A N 1
ATOM 723 C CA . LYS A 1 90 ? -4.583 -10.307 0.419 1.00 79.81 90 LYS A CA 1
ATOM 724 C C . LYS A 1 90 ? -4.193 -8.964 -0.180 1.00 79.81 90 LYS A C 1
ATOM 726 O O . LYS A 1 90 ? -4.809 -7.950 0.137 1.00 79.81 90 LYS A O 1
ATOM 731 N N . VAL A 1 91 ? -3.213 -8.977 -1.074 1.00 79.12 91 VAL A N 1
ATOM 732 C CA . VAL A 1 91 ? -2.801 -7.805 -1.851 1.00 79.12 91 VAL A CA 1
ATOM 733 C C . VAL A 1 91 ? -2.930 -8.079 -3.350 1.00 79.12 91 VAL A C 1
ATOM 735 O O . VAL A 1 91 ? -2.802 -9.233 -3.770 1.00 79.12 91 VAL A O 1
ATOM 738 N N . PRO A 1 92 ? -3.240 -7.057 -4.164 1.00 77.25 92 PRO A N 1
ATOM 739 C CA . PRO A 1 92 ? -3.377 -7.225 -5.602 1.00 77.25 92 PRO A CA 1
ATOM 740 C C . PRO A 1 92 ? -2.020 -7.509 -6.246 1.00 77.25 92 PRO A C 1
ATOM 742 O O . PRO A 1 92 ? -1.045 -6.824 -5.964 1.00 77.25 92 PRO A O 1
ATOM 745 N N . VAL A 1 93 ? -1.987 -8.478 -7.160 1.00 72.88 93 VAL A N 1
ATOM 746 C CA . VAL A 1 93 ? -0.815 -8.808 -7.980 1.00 72.88 93 VAL A CA 1
ATOM 747 C C . VAL A 1 93 ? -1.187 -8.596 -9.441 1.00 72.88 93 VAL A C 1
ATOM 749 O O . VAL A 1 93 ? -2.250 -9.039 -9.881 1.00 72.88 93 VAL A O 1
ATOM 752 N N . ARG A 1 94 ? -0.324 -7.923 -10.208 1.00 66.81 94 ARG A N 1
ATOM 753 C CA . ARG A 1 94 ? -0.506 -7.796 -11.658 1.00 66.81 94 ARG A CA 1
ATOM 754 C C . ARG A 1 94 ? 0.134 -8.999 -12.341 1.00 66.81 94 ARG A C 1
ATOM 756 O O . ARG A 1 94 ? 1.335 -9.212 -12.220 1.00 66.81 94 ARG A O 1
ATOM 763 N N . LEU A 1 95 ? -0.668 -9.768 -13.067 1.00 58.97 95 LEU A N 1
ATOM 764 C CA . LEU A 1 95 ? -0.161 -10.794 -13.972 1.00 58.97 95 LEU A CA 1
ATOM 765 C C . LEU A 1 95 ? 0.244 -10.136 -15.300 1.00 58.97 95 LEU A C 1
ATOM 767 O O . LEU A 1 95 ? -0.434 -9.195 -15.731 1.00 58.97 95 LEU A O 1
ATOM 771 N N . PRO A 1 96 ? 1.317 -10.604 -15.961 1.00 58.38 96 PRO A N 1
ATOM 772 C CA . PRO A 1 96 ? 1.593 -10.200 -17.329 1.00 58.38 96 PRO A CA 1
ATOM 773 C C . PRO A 1 96 ? 0.383 -10.570 -18.194 1.00 58.38 96 PRO A C 1
ATOM 775 O O . PRO A 1 96 ? 0.007 -11.734 -18.302 1.00 58.38 96 PRO A O 1
ATOM 778 N N . VAL A 1 97 ? -0.261 -9.560 -18.773 1.00 58.97 97 VAL A N 1
ATOM 779 C CA . VAL A 1 97 ? -1.272 -9.748 -19.814 1.00 58.97 97 VAL A CA 1
ATOM 780 C C . VAL A 1 97 ? -0.539 -9.726 -21.140 1.00 58.97 97 VAL A C 1
ATOM 782 O O . VAL A 1 97 ? 0.115 -8.734 -21.460 1.00 58.97 97 VAL A O 1
ATOM 785 N N . GLU A 1 98 ? -0.624 -10.819 -21.899 1.00 51.72 98 GLU A N 1
ATOM 786 C CA . GLU A 1 98 ? -0.122 -10.851 -23.269 1.00 51.72 98 GLU A CA 1
ATOM 787 C C . GLU A 1 98 ? -0.757 -9.690 -24.044 1.00 51.72 98 GLU A C 1
ATOM 789 O O . GLU A 1 98 ? -1.962 -9.679 -24.313 1.00 51.72 98 GLU A O 1
ATOM 794 N N . ARG A 1 99 ? 0.047 -8.686 -24.410 1.00 52.84 99 ARG A N 1
ATOM 795 C CA . ARG A 1 99 ? -0.334 -7.782 -25.492 1.00 52.84 99 ARG A CA 1
ATOM 796 C C . ARG A 1 99 ? -0.350 -8.648 -26.741 1.00 52.84 99 ARG A C 1
ATOM 798 O O . ARG A 1 99 ? 0.709 -8.979 -27.267 1.00 52.84 99 ARG A O 1
ATOM 805 N N . LYS A 1 100 ? -1.538 -9.030 -27.216 1.00 43.91 100 LYS A N 1
ATOM 806 C CA . LYS A 1 100 ? -1.667 -9.481 -28.603 1.00 43.91 100 LYS A CA 1
ATOM 807 C C . LYS A 1 100 ? -1.082 -8.369 -29.470 1.00 43.91 100 LYS A C 1
ATOM 809 O O . LYS A 1 100 ? -1.580 -7.245 -29.418 1.00 43.91 100 LYS A O 1
ATOM 814 N N . ALA A 1 101 ? 0.013 -8.671 -30.165 1.00 45.31 101 ALA A N 1
ATOM 815 C CA . ALA A 1 101 ? 0.578 -7.782 -31.166 1.00 45.31 101 ALA A CA 1
ATOM 816 C C . ALA A 1 101 ? -0.546 -7.415 -32.146 1.00 45.31 101 ALA A C 1
ATOM 818 O O . ALA A 1 101 ? -1.234 -8.311 -32.644 1.00 45.31 101 ALA A O 1
ATOM 819 N N . ALA A 1 102 ? -0.790 -6.113 -32.291 1.00 45.12 102 ALA A N 1
ATOM 820 C CA . ALA A 1 102 ? -1.743 -5.567 -33.248 1.00 45.12 102 ALA A CA 1
ATOM 821 C C . ALA A 1 102 ? -1.219 -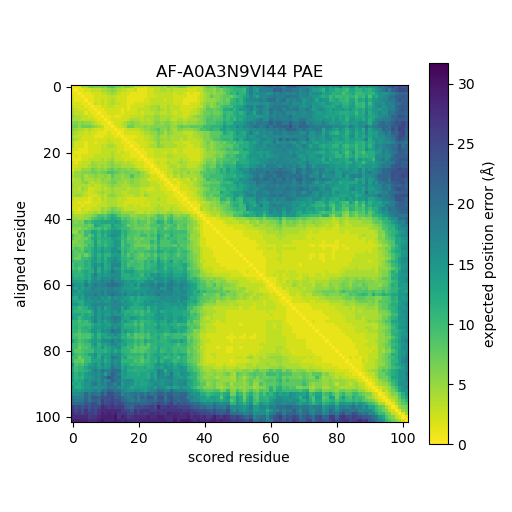5.733 -34.678 1.00 45.12 102 ALA A C 1
ATOM 823 O O . ALA A 1 102 ? 0.019 -5.646 -34.853 1.00 45.12 102 ALA A O 1
#

Mean predicted aligned error: 9.48 Å

Foldseek 3Di:
DKKFFCPWDDDPNDIDHGRDIDDDDPVRCPVCVPGIDDCDPLVVLQVVLVVLVVVLVCQVVDPPHDPVNNVVSVVSNVVSVVVCVVVVHDDDDDDDDDPPDD

Radius of gyration: 18.71 Å; Cα contacts (8 Å, |Δi|>4): 90; chains: 1; bounding box: 34×36×62 Å

pLDDT: mean 84.25, std 10.55, range [43.91, 93.0]

Secondary structure (DSSP, 8-state):
-EEEE-S-EEETTEEEPTT-EEE--GGG-GGGBTTEEE--HHHHHHHHHHHHHHHHHHGGG-TT--HHHHHHHHHHHHHHHHHHHHTT-----PPPP-----

Sequence (102 aa):
MLVRVIRPFKLRGKIVTPGMLLNVPDDSMEPLRGKVEFVTPMDKMQDEYFTLLTRWWQIDDDPTATDEEARGLLVQLDVLYQGLHRSGCKVPVRLPVERKAA

Solvent-accessible surface area (backbone atoms only — not comparable to full-atom values): 6268 Å² total; per-residue (Å²): 83,56,27,33,25,73,40,69,47,78,54,96,91,39,80,43,52,57,74,43,75,44,82,43,59,79,92,62,41,76,92,39,65,89,28,48,44,75,60,46,76,63,54,54,48,50,55,50,40,52,52,52,51,53,51,59,68,45,42,90,78,36,93,83,61,46,76,66,56,52,53,51,52,52,54,53,46,50,56,41,48,54,57,38,46,76,70,70,48,88,75,94,76,86,73,91,71,84,76,75,82,128

Nearest PDB structures (foldseek):
  3lay-assembly1_J  TM=7.173E-01  e=9.667E-01  Salmonella enterica subsp. enterica serovar Typhimurium
  2efl-assembly1_A-2  TM=7.623E-01  e=3.446E+00  Homo sapiens
  7qcf-assembly2_C-2  TM=6.524E-01  e=9.402E+00  Escherichia coli K-12
  6rm3-assembly1_SN0  TM=3.446E-01  e=5.886E+00  Vairimorpha necatrix